Protein AF-A0A351ZBC8-F1 (afdb_monomer_lite)

Foldseek 3Di:
DDDPDDPDDDPDDPVVVVVVVVVVVVVVVVLVVCVVPNVVVCVPPPDDVVCVPVVDDPPPD

pLDDT: mean 86.05, std 14.34, range [50.03, 98.69]

Structure (mmCIF, N/CA/C/O backbone):
data_AF-A0A351ZBC8-F1
#
_entry.id   AF-A0A351ZBC8-F1
#
loop_
_atom_site.group_PDB
_atom_site.id
_atom_site.type_symbol
_atom_site.label_atom_id
_atom_site.label_alt_id
_atom_site.label_comp_id
_atom_site.label_asym_id
_atom_site.label_entity_id
_atom_site.label_seq_id
_atom_site.pdbx_PDB_ins_code
_atom_site.Cartn_x
_atom_site.Cartn_y
_atom_site.Cartn_z
_atom_site.occupancy
_atom_site.B_iso_or_equiv
_atom_site.auth_seq_id
_atom_site.auth_comp_id
_atom_site.auth_asym_id
_atom_site.auth_atom_id
_atom_site.pdbx_PDB_model_num
ATOM 1 N N . MET A 1 1 ? -23.097 -3.245 3.461 1.00 61.19 1 MET A N 1
ATOM 2 C CA . MET A 1 1 ? -24.346 -3.209 4.251 1.00 61.19 1 MET A CA 1
ATOM 3 C C . MET A 1 1 ? -24.522 -1.781 4.734 1.00 61.19 1 MET A C 1
ATOM 5 O O . MET A 1 1 ? -23.593 -1.277 5.346 1.00 61.19 1 MET A O 1
ATOM 9 N N . ILE A 1 2 ? -25.614 -1.105 4.373 1.00 51.69 2 ILE A N 1
ATOM 10 C CA . ILE A 1 2 ? -25.852 0.289 4.780 1.00 51.69 2 ILE A CA 1
ATOM 11 C C . ILE A 1 2 ? -26.701 0.244 6.058 1.00 51.69 2 ILE A C 1
ATOM 13 O O . ILE A 1 2 ? -27.823 -0.262 5.993 1.00 51.69 2 ILE A O 1
ATOM 17 N N . PRO A 1 3 ? -26.191 0.688 7.219 1.00 68.25 3 PRO A N 1
ATOM 18 C CA . PRO A 1 3 ? -26.950 0.623 8.457 1.00 68.25 3 PRO A CA 1
ATOM 19 C C . PRO A 1 3 ? -27.975 1.763 8.528 1.00 68.25 3 PRO A C 1
ATOM 21 O O . PRO A 1 3 ? -27.628 2.927 8.357 1.00 68.25 3 PRO A O 1
ATOM 24 N N . ILE A 1 4 ? -29.237 1.427 8.816 1.00 75.00 4 ILE A N 1
ATOM 25 C CA . ILE A 1 4 ? -30.343 2.393 8.989 1.00 75.00 4 ILE A CA 1
ATOM 26 C C . ILE A 1 4 ? -30.332 3.013 10.403 1.00 75.00 4 ILE A C 1
ATOM 28 O O . ILE A 1 4 ? -30.849 4.107 10.605 1.00 75.00 4 ILE A O 1
ATOM 32 N N . ARG A 1 5 ? -29.708 2.342 11.379 1.00 67.25 5 ARG A N 1
ATOM 33 C CA . ARG A 1 5 ? -29.340 2.859 12.707 1.00 67.25 5 ARG A CA 1
ATOM 34 C C . ARG A 1 5 ? -28.358 1.875 13.332 1.00 67.25 5 ARG A C 1
ATOM 36 O O . ARG A 1 5 ? -28.748 0.756 13.646 1.00 67.25 5 ARG A O 1
ATOM 43 N N . ASP A 1 6 ? -27.106 2.286 13.485 1.00 75.25 6 ASP A N 1
ATOM 44 C CA . ASP A 1 6 ? -26.090 1.503 14.188 1.00 75.25 6 ASP A CA 1
ATOM 45 C C . ASP A 1 6 ? -25.596 2.310 15.392 1.00 75.25 6 ASP A C 1
ATOM 47 O O . ASP A 1 6 ? -24.883 3.301 15.251 1.00 75.25 6 ASP A O 1
ATOM 51 N N . THR A 1 7 ? -26.083 1.941 16.576 1.00 76.38 7 THR A N 1
ATOM 52 C CA . THR A 1 7 ? -25.743 2.562 17.868 1.00 76.38 7 THR A CA 1
ATOM 53 C C . THR A 1 7 ? -25.047 1.575 18.799 1.00 76.38 7 THR A C 1
ATOM 55 O O . THR A 1 7 ? -25.077 1.761 20.012 1.00 76.38 7 THR A O 1
ATOM 58 N N . ILE A 1 8 ? -24.443 0.507 18.272 1.00 75.81 8 ILE A N 1
ATOM 59 C CA . ILE A 1 8 ? -23.686 -0.440 19.094 1.00 75.81 8 ILE A CA 1
ATOM 60 C C . ILE A 1 8 ? -22.251 0.089 19.228 1.00 75.81 8 ILE A C 1
ATOM 62 O O . ILE A 1 8 ? -21.491 0.038 18.259 1.00 75.81 8 ILE A O 1
ATOM 66 N N . PRO A 1 9 ? -21.843 0.613 20.401 1.00 70.69 9 PRO A N 1
ATOM 67 C CA . PRO A 1 9 ? -20.467 1.043 20.591 1.00 70.69 9 PRO A CA 1
ATOM 68 C C . PRO A 1 9 ? -19.537 -0.174 20.532 1.00 70.69 9 PRO A C 1
ATOM 70 O O . PRO A 1 9 ? -19.735 -1.175 21.225 1.00 70.69 9 PRO A O 1
ATOM 73 N N . SER A 1 10 ? -18.503 -0.094 19.694 1.00 75.88 10 SER A N 1
ATOM 74 C CA . SER A 1 10 ? -17.454 -1.111 19.665 1.00 75.88 10 SER A CA 1
ATOM 75 C C . SER A 1 10 ? -16.578 -0.978 20.912 1.00 75.88 10 SER A C 1
ATOM 77 O O . SER A 1 10 ? -15.758 -0.069 21.008 1.00 75.88 10 SER A O 1
ATOM 79 N N . ASN A 1 11 ? -16.729 -1.903 21.862 1.0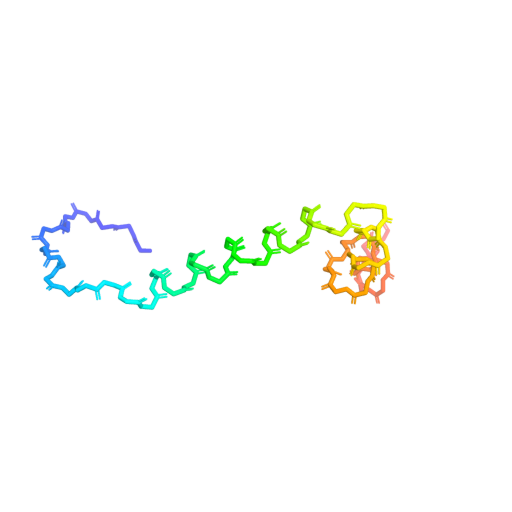0 77.75 11 ASN A N 1
ATOM 80 C CA . ASN A 1 11 ? -15.941 -1.938 23.102 1.00 77.75 11 ASN A CA 1
ATOM 81 C C . ASN A 1 11 ? -14.583 -2.658 22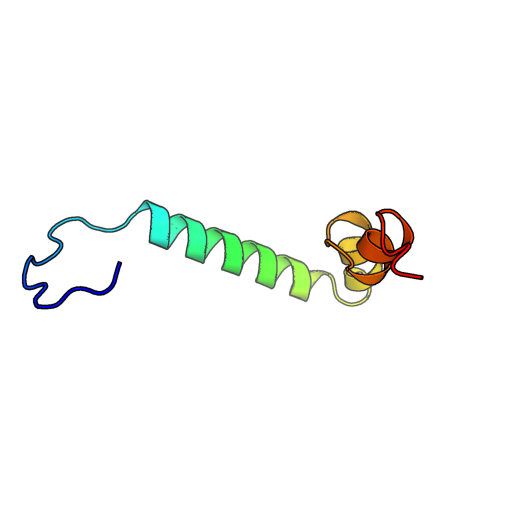.967 1.00 77.75 11 ASN A C 1
ATOM 83 O O . ASN A 1 11 ? -13.868 -2.804 23.957 1.00 77.75 11 ASN A O 1
ATOM 87 N N . ARG A 1 12 ? -14.221 -3.163 21.778 1.00 85.12 12 ARG A N 1
ATOM 88 C CA . ARG A 1 12 ? -12.973 -3.916 21.567 1.00 85.12 12 ARG A CA 1
ATOM 89 C C . ARG A 1 12 ? -11.936 -3.051 20.869 1.00 85.12 12 ARG A C 1
ATOM 91 O O . ARG A 1 12 ? -12.223 -2.458 19.832 1.00 85.12 12 ARG A O 1
ATOM 98 N N . LEU A 1 13 ? -10.713 -3.050 21.397 1.00 89.75 13 LEU A N 1
ATOM 99 C CA . LEU A 1 13 ? -9.576 -2.438 20.716 1.00 89.75 13 LEU A CA 1
ATOM 100 C C . LEU A 1 13 ? -9.303 -3.197 19.405 1.00 89.75 13 LEU A C 1
ATOM 102 O O . LEU A 1 13 ? -9.089 -4.413 19.445 1.00 89.75 13 LEU A O 1
ATOM 106 N N . PRO A 1 14 ? -9.302 -2.524 18.241 1.00 91.94 14 PRO A N 1
ATOM 107 C CA . PRO A 1 14 ? -9.146 -3.179 16.947 1.00 91.94 14 PRO A CA 1
ATOM 108 C C . PRO A 1 14 ? -7.665 -3.465 16.654 1.00 91.94 14 PRO A C 1
ATOM 110 O O . PRO A 1 14 ? -7.073 -2.893 15.742 1.00 91.94 14 PRO A O 1
ATOM 113 N N . VAL A 1 15 ? -7.053 -4.367 17.429 1.00 95.62 15 VAL A N 1
ATOM 114 C CA . VAL A 1 15 ? -5.613 -4.688 17.359 1.00 95.62 15 VAL A CA 1
ATOM 115 C C . VAL A 1 15 ? -5.175 -5.053 15.939 1.00 95.62 15 VAL A C 1
ATOM 117 O O . VAL A 1 15 ? -4.172 -4.535 15.460 1.00 95.62 15 VAL A O 1
ATOM 120 N N . VAL A 1 16 ? -5.955 -5.874 15.228 1.00 95.75 16 VAL A N 1
ATOM 121 C CA . VAL A 1 16 ? -5.653 -6.263 13.838 1.00 95.75 16 VAL A CA 1
ATOM 122 C C . VAL A 1 16 ? -5.598 -5.047 12.914 1.00 95.75 16 VAL A C 1
ATOM 124 O O . VAL A 1 16 ? -4.694 -4.951 12.093 1.00 95.75 16 VAL A O 1
ATOM 127 N N . ASN A 1 17 ? -6.514 -4.089 13.075 1.00 96.06 17 ASN A N 1
ATOM 128 C CA . ASN A 1 17 ? -6.512 -2.871 12.269 1.00 96.06 17 ASN A CA 1
ATOM 129 C C . ASN A 1 17 ? -5.239 -2.051 12.514 1.00 96.06 17 ASN A C 1
ATOM 131 O O . ASN A 1 17 ? -4.598 -1.614 11.565 1.00 96.06 17 ASN A O 1
ATOM 135 N N . TYR A 1 18 ? -4.830 -1.895 13.776 1.00 97.00 18 TYR A N 1
ATOM 136 C CA . TYR A 1 18 ? -3.584 -1.199 14.098 1.00 97.00 18 TYR A CA 1
ATOM 137 C C . TYR A 1 18 ? -2.349 -1.916 13.551 1.00 97.00 18 TYR A C 1
ATOM 139 O O . TYR A 1 18 ? -1.453 -1.255 13.034 1.00 97.00 18 TYR A O 1
ATOM 147 N N . LEU A 1 19 ? -2.314 -3.250 13.600 1.00 98.44 1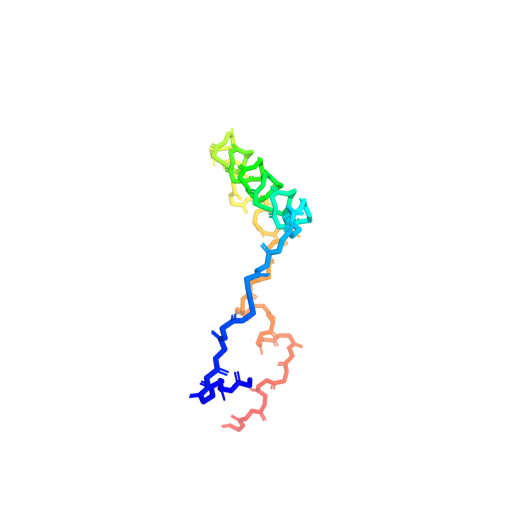9 LEU A N 1
ATOM 148 C CA . LEU A 1 19 ? -1.224 -4.031 13.012 1.00 98.44 19 LEU A CA 1
ATOM 149 C C . LEU A 1 19 ? -1.160 -3.867 11.491 1.00 98.44 19 LEU A C 1
ATOM 151 O O . LEU A 1 19 ? -0.075 -3.680 10.949 1.00 98.44 19 LEU A O 1
ATOM 155 N N . LEU A 1 20 ? -2.307 -3.878 10.806 1.00 98.31 20 LEU A N 1
ATOM 156 C CA . LEU A 1 20 ? -2.367 -3.639 9.364 1.00 98.31 20 LEU A CA 1
ATOM 157 C C . LEU A 1 20 ? -1.872 -2.234 9.009 1.00 98.31 20 LEU A C 1
ATOM 159 O O . LEU A 1 20 ? -1.073 -2.089 8.085 1.00 98.31 20 LEU A O 1
ATOM 163 N N . VAL A 1 21 ? -2.293 -1.208 9.753 1.00 98.31 21 VAL A N 1
ATOM 164 C CA . VAL A 1 21 ? -1.811 0.167 9.556 1.00 98.31 21 VAL A CA 1
ATOM 165 C C . VAL A 1 21 ? -0.298 0.243 9.767 1.00 98.31 21 VAL A C 1
ATOM 167 O O . VAL A 1 21 ? 0.409 0.767 8.910 1.00 98.31 21 VAL A O 1
ATOM 170 N N . ALA A 1 22 ? 0.214 -0.325 10.861 1.00 98.62 22 ALA A N 1
ATOM 171 C CA . ALA A 1 22 ? 1.644 -0.330 11.157 1.00 98.62 22 ALA A CA 1
ATOM 172 C C . ALA A 1 22 ? 2.461 -1.054 10.075 1.00 98.62 22 ALA A C 1
ATOM 174 O O . ALA A 1 22 ? 3.504 -0.553 9.662 1.00 98.62 22 ALA A O 1
ATOM 175 N N . ALA A 1 23 ? 1.973 -2.193 9.575 1.00 98.62 23 ALA A N 1
ATOM 176 C CA . ALA A 1 23 ? 2.628 -2.941 8.507 1.00 98.62 23 ALA A CA 1
ATOM 177 C C . ALA A 1 23 ? 2.699 -2.139 7.198 1.00 98.62 23 ALA A C 1
ATOM 179 O O . ALA A 1 23 ? 3.760 -2.071 6.582 1.00 98.62 23 ALA A O 1
ATOM 180 N N . ASN A 1 24 ? 1.600 -1.486 6.801 1.00 98.19 24 ASN A N 1
ATOM 181 C CA . ASN A 1 24 ? 1.577 -0.644 5.601 1.00 98.19 24 ASN A CA 1
ATOM 182 C C . ASN A 1 24 ? 2.520 0.558 5.735 1.00 98.19 24 ASN A C 1
ATOM 184 O O . ASN A 1 24 ? 3.273 0.847 4.811 1.00 98.19 24 ASN A O 1
ATOM 188 N N . LEU A 1 25 ? 2.533 1.225 6.894 1.00 98.69 25 LEU A N 1
ATOM 189 C CA . LEU A 1 25 ? 3.469 2.323 7.155 1.00 98.69 25 LEU A CA 1
ATOM 190 C C . LEU A 1 25 ? 4.927 1.852 7.117 1.00 98.69 25 LEU A C 1
ATOM 192 O O . LEU A 1 25 ? 5.771 2.523 6.531 1.00 98.69 25 LEU A O 1
ATOM 196 N N . GLY A 1 26 ? 5.224 0.690 7.705 1.00 98.69 26 GLY A N 1
ATOM 197 C CA . GLY A 1 26 ? 6.561 0.100 7.663 1.00 98.69 26 GLY A CA 1
ATOM 198 C C . GLY A 1 26 ? 7.024 -0.187 6.235 1.00 98.69 26 GLY A C 1
ATOM 199 O O . GLY A 1 26 ? 8.143 0.174 5.871 1.00 98.69 26 GLY A O 1
ATOM 200 N N . LEU A 1 27 ? 6.151 -0.772 5.410 1.00 98.06 27 LEU A N 1
ATOM 201 C CA . LEU A 1 27 ? 6.442 -1.024 4.000 1.00 98.06 27 LEU A CA 1
ATOM 202 C C . LEU A 1 27 ? 6.649 0.282 3.219 1.00 98.06 27 LEU A C 1
ATOM 204 O O . LEU A 1 27 ? 7.603 0.387 2.458 1.00 98.06 27 LEU A O 1
ATOM 208 N N . PHE A 1 28 ? 5.825 1.300 3.464 1.00 97.69 28 PHE A N 1
ATOM 209 C CA . PHE A 1 28 ? 5.956 2.605 2.815 1.00 97.69 28 PHE A CA 1
ATOM 210 C C . PHE A 1 28 ? 7.276 3.308 3.165 1.00 97.69 28 PHE A C 1
ATOM 212 O O . PHE A 1 28 ? 7.955 3.846 2.292 1.00 97.69 28 PHE A O 1
ATOM 219 N N . PHE A 1 29 ? 7.698 3.275 4.433 1.00 98.62 29 PHE A N 1
ATOM 220 C CA . PHE A 1 29 ? 9.005 3.820 4.813 1.00 98.62 29 PHE A CA 1
ATOM 221 C C . PHE A 1 29 ? 10.161 3.041 4.191 1.00 98.62 29 PHE A C 1
ATOM 223 O O . PHE A 1 29 ? 11.163 3.644 3.802 1.00 98.62 29 PHE A O 1
ATOM 230 N N . TYR A 1 30 ? 10.016 1.723 4.057 1.00 98.12 30 TYR A N 1
ATOM 231 C CA . TYR A 1 30 ? 10.975 0.915 3.320 1.00 98.12 30 TYR A CA 1
ATOM 232 C C . TYR A 1 30 ? 11.047 1.355 1.851 1.00 98.12 30 TYR A C 1
ATOM 234 O O . TYR A 1 30 ? 12.136 1.673 1.387 1.00 98.12 30 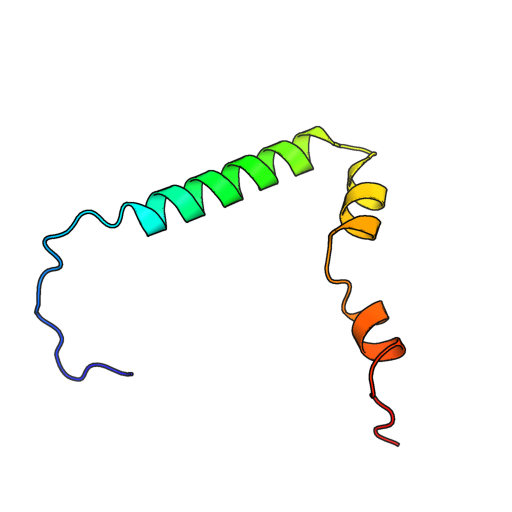TYR A O 1
ATOM 242 N N . GLU A 1 31 ? 9.921 1.496 1.151 1.00 97.69 31 GLU A N 1
ATOM 243 C CA . GLU A 1 31 ? 9.874 1.995 -0.234 1.00 97.69 31 GLU A CA 1
ATOM 244 C C . GLU A 1 31 ? 10.553 3.365 -0.397 1.00 97.69 31 GLU A C 1
ATOM 246 O O . GLU A 1 31 ? 11.344 3.547 -1.322 1.00 97.69 31 GLU A O 1
ATOM 251 N N . ILE A 1 32 ? 10.322 4.309 0.525 1.00 97.94 32 ILE A N 1
ATOM 252 C CA . ILE A 1 32 ? 11.017 5.609 0.523 1.00 97.94 32 ILE A CA 1
ATOM 253 C C . ILE A 1 32 ? 12.532 5.421 0.663 1.00 97.94 32 ILE A C 1
ATOM 255 O O . ILE A 1 32 ? 13.305 6.077 -0.037 1.00 97.94 32 ILE A O 1
ATOM 259 N N . SER A 1 33 ? 12.969 4.519 1.546 1.00 98.06 33 SER A N 1
ATOM 260 C CA . SER A 1 33 ? 14.395 4.262 1.781 1.00 98.06 33 SER A CA 1
ATOM 261 C C . SER A 1 33 ? 15.124 3.667 0.569 1.00 98.06 33 SER A C 1
ATOM 263 O O . SER A 1 33 ? 16.350 3.747 0.504 1.00 98.06 33 SER A O 1
ATOM 265 N N . LEU A 1 34 ? 14.399 3.103 -0.406 1.00 97.50 34 LEU A N 1
ATOM 266 C CA . LEU A 1 34 ? 14.992 2.494 -1.599 1.00 97.50 34 LEU A CA 1
ATOM 267 C C . LEU A 1 34 ? 15.514 3.521 -2.616 1.00 97.50 34 LEU A C 1
ATOM 269 O O . LEU A 1 34 ? 16.430 3.191 -3.375 1.00 97.50 34 LEU A O 1
ATOM 273 N N . GLY A 1 35 ? 14.959 4.737 -2.657 1.00 95.75 35 GLY A N 1
ATOM 274 C CA . GLY A 1 35 ? 15.363 5.782 -3.605 1.00 95.75 35 GLY A CA 1
ATOM 275 C C . GLY A 1 35 ? 15.348 5.297 -5.061 1.00 95.75 35 GLY A C 1
ATOM 276 O O . GLY A 1 35 ? 14.322 4.847 -5.568 1.00 95.75 35 GLY A O 1
ATOM 277 N N . GLU A 1 36 ? 16.502 5.336 -5.731 1.00 96.25 36 GLU A N 1
ATOM 278 C CA . GLU A 1 36 ? 16.671 4.868 -7.119 1.00 96.25 36 GLU A CA 1
ATOM 279 C C . GLU A 1 36 ? 16.410 3.362 -7.312 1.00 96.25 36 GLU A C 1
ATOM 281 O O . GLU A 1 36 ? 16.194 2.916 -8.437 1.00 96.25 36 GLU A O 1
ATOM 286 N N . ASN A 1 37 ? 16.381 2.570 -6.234 1.00 97.19 37 ASN A N 1
ATOM 287 C CA . ASN A 1 37 ? 16.039 1.144 -6.279 1.00 97.19 37 ASN A CA 1
ATOM 288 C C . ASN A 1 37 ? 14.528 0.881 -6.184 1.00 97.19 37 ASN A C 1
ATOM 290 O O . ASN A 1 37 ? 14.101 -0.273 -6.254 1.00 97.19 37 ASN A O 1
ATOM 294 N N . LEU A 1 38 ? 13.699 1.918 -6.036 1.00 97.25 38 LEU A N 1
ATOM 295 C CA . LEU A 1 38 ? 12.250 1.754 -5.983 1.00 97.25 38 LEU A CA 1
ATOM 296 C C . LEU A 1 38 ? 11.672 1.184 -7.295 1.00 97.25 38 LEU A C 1
ATOM 298 O O . LEU A 1 38 ? 10.892 0.235 -7.211 1.00 97.25 38 LEU A O 1
ATOM 302 N N . PRO A 1 39 ? 12.062 1.654 -8.501 1.00 96.00 39 PRO A N 1
ATOM 303 C CA . PRO A 1 39 ? 11.579 1.071 -9.750 1.00 96.00 39 PRO A CA 1
ATOM 304 C C . PRO A 1 39 ? 11.809 -0.447 -9.862 1.00 96.00 39 PRO A C 1
ATOM 306 O O . PRO A 1 39 ? 10.817 -1.151 -10.032 1.00 96.00 39 PRO A O 1
ATOM 309 N N . PRO A 1 40 ? 13.030 -1.007 -9.696 1.00 96.25 40 PRO A N 1
ATOM 310 C CA . PRO A 1 40 ? 13.224 -2.459 -9.774 1.00 96.25 40 PRO A CA 1
ATOM 311 C C . PRO A 1 40 ? 12.505 -3.238 -8.656 1.00 96.25 40 PRO A C 1
ATOM 313 O O . PRO A 1 40 ? 12.175 -4.410 -8.841 1.00 96.25 40 PRO A O 1
ATOM 316 N N . PHE A 1 41 ? 12.230 -2.615 -7.507 1.00 96.25 41 PHE A N 1
ATOM 317 C CA . PHE A 1 41 ? 11.414 -3.217 -6.451 1.00 96.25 41 PHE A CA 1
ATOM 318 C C . PHE A 1 41 ? 9.936 -3.318 -6.852 1.00 96.25 41 PHE A C 1
ATOM 320 O O . PHE A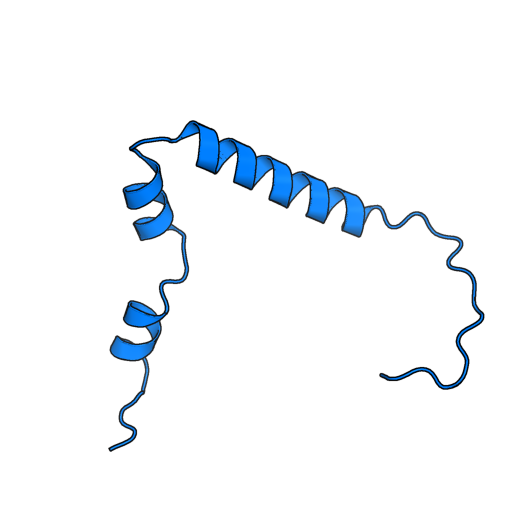 1 41 ? 9.352 -4.403 -6.780 1.00 96.25 41 PHE A O 1
ATOM 327 N N . LEU A 1 42 ? 9.342 -2.224 -7.334 1.00 94.81 42 LEU A N 1
ATOM 328 C CA . LEU A 1 42 ? 7.955 -2.204 -7.811 1.00 94.81 42 LEU A CA 1
ATOM 329 C C . LEU A 1 42 ? 7.763 -3.144 -9.002 1.00 94.81 42 LEU A C 1
ATOM 331 O O . LEU A 1 42 ? 6.802 -3.900 -9.055 1.00 94.81 42 LEU A O 1
ATOM 335 N N . GLU A 1 43 ? 8.727 -3.170 -9.911 1.00 94.00 43 GLU A N 1
ATOM 336 C CA . GLU A 1 43 ? 8.790 -4.096 -11.040 1.00 94.00 43 GLU A CA 1
ATOM 337 C C . GLU A 1 43 ? 8.661 -5.573 -10.638 1.00 94.00 43 GLU A C 1
ATOM 339 O O . GLU A 1 43 ? 8.075 -6.372 -11.375 1.00 94.00 43 GLU A O 1
ATOM 344 N N . ARG A 1 44 ? 9.181 -5.933 -9.458 1.00 94.06 44 ARG A N 1
ATOM 345 C CA . ARG A 1 44 ? 9.178 -7.303 -8.937 1.00 94.06 44 ARG A CA 1
ATOM 346 C C . ARG A 1 44 ? 7.944 -7.640 -8.102 1.00 94.06 44 ARG A C 1
ATOM 348 O O . ARG A 1 44 ? 7.486 -8.779 -8.162 1.00 94.06 44 ARG A O 1
ATOM 355 N N . TYR A 1 45 ? 7.456 -6.703 -7.292 1.00 94.62 45 TYR A N 1
ATOM 356 C CA . TYR A 1 45 ? 6.443 -6.989 -6.266 1.00 94.62 45 TYR A CA 1
ATOM 357 C C . TYR A 1 45 ? 5.093 -6.303 -6.496 1.00 94.62 45 TYR A C 1
ATOM 359 O O . TYR A 1 45 ? 4.095 -6.740 -5.924 1.00 94.62 45 TYR A O 1
ATOM 367 N N . ALA A 1 46 ? 5.028 -5.253 -7.317 1.00 93.06 46 ALA A N 1
ATOM 368 C CA . ALA A 1 46 ? 3.783 -4.544 -7.573 1.00 93.06 46 ALA A CA 1
ATOM 369 C C . ALA A 1 46 ? 2.927 -5.263 -8.621 1.00 93.06 46 ALA A C 1
ATOM 371 O O . ALA A 1 46 ? 3.413 -5.854 -9.589 1.00 93.06 46 ALA A O 1
ATOM 372 N N . VAL A 1 47 ? 1.611 -5.139 -8.468 1.00 92.81 47 VAL A N 1
ATOM 373 C CA . VAL A 1 47 ? 0.659 -5.525 -9.510 1.00 92.81 47 VAL A CA 1
ATOM 374 C C . VAL A 1 47 ? 0.581 -4.384 -10.519 1.00 92.81 47 VAL A C 1
ATOM 376 O O . VAL A 1 47 ? -0.080 -3.378 -10.276 1.00 92.81 47 VAL A O 1
ATOM 379 N N . ILE A 1 48 ? 1.268 -4.533 -11.652 1.00 90.94 48 ILE A N 1
ATOM 380 C CA . ILE A 1 48 ? 1.268 -3.545 -12.738 1.00 90.94 48 ILE A CA 1
ATOM 381 C C . ILE A 1 48 ? 0.071 -3.831 -13.664 1.00 90.94 48 ILE A C 1
ATOM 383 O O . ILE A 1 48 ? 0.087 -4.854 -14.359 1.00 90.94 48 ILE A O 1
ATOM 387 N N . PRO A 1 49 ? -0.955 -2.953 -13.727 1.00 85.69 49 PRO A N 1
ATOM 388 C CA . PRO A 1 49 ? -2.182 -3.217 -14.485 1.00 85.69 49 PRO A CA 1
ATOM 389 C C . PRO A 1 49 ? -1.919 -3.496 -15.960 1.00 85.69 49 PRO A C 1
ATOM 391 O O . PRO A 1 49 ? -2.490 -4.412 -16.530 1.00 85.69 49 PRO A O 1
ATOM 394 N N . ASP A 1 50 ? -0.993 -2.762 -16.565 1.00 87.62 50 ASP A N 1
ATOM 395 C CA . ASP A 1 50 ? -0.616 -2.943 -17.962 1.00 87.62 50 ASP A CA 1
ATOM 396 C C . ASP A 1 50 ? -0.134 -4.375 -18.278 1.00 87.62 50 ASP A C 1
ATOM 398 O O . ASP A 1 50 ? -0.492 -4.947 -19.306 1.00 87.62 50 ASP A O 1
ATOM 402 N N . ARG A 1 51 ? 0.605 -5.005 -17.356 1.00 84.81 51 ARG A N 1
ATOM 403 C CA . ARG A 1 51 ? 1.053 -6.402 -17.497 1.00 84.81 51 ARG A CA 1
ATOM 404 C C . ARG A 1 51 ? -0.077 -7.384 -17.285 1.00 84.81 51 ARG A C 1
ATOM 406 O O . ARG A 1 51 ? -0.169 -8.377 -18.001 1.00 84.81 51 ARG A O 1
ATOM 413 N N . LEU A 1 52 ? -0.934 -7.095 -16.312 1.00 83.44 52 LEU A N 1
ATOM 414 C CA . LEU A 1 52 ? -2.093 -7.919 -16.013 1.00 83.44 52 LEU A CA 1
ATOM 415 C C . LEU A 1 52 ? -3.074 -7.940 -17.192 1.00 83.44 52 LEU A C 1
ATOM 417 O O . LEU A 1 52 ? -3.529 -9.006 -17.588 1.00 83.44 52 LEU A O 1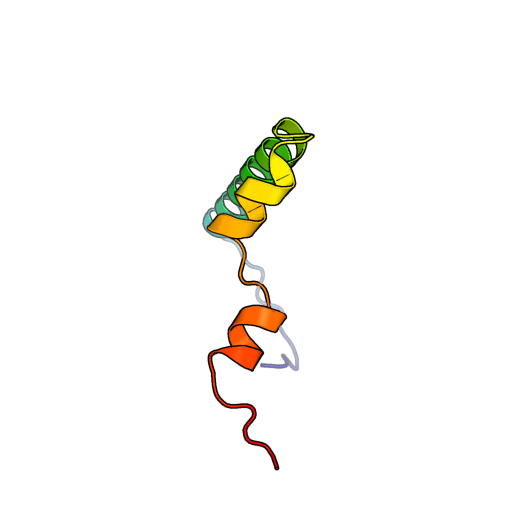
ATOM 421 N N . LEU A 1 53 ? -3.347 -6.778 -17.783 1.00 86.62 53 LEU A N 1
ATOM 422 C CA . LEU A 1 53 ? -4.307 -6.607 -18.873 1.00 86.62 53 LEU A CA 1
ATOM 423 C C . LEU A 1 53 ? -3.776 -7.141 -20.209 1.00 86.62 53 LEU A C 1
ATOM 425 O O . LEU A 1 53 ? -4.543 -7.701 -20.990 1.00 86.62 53 LEU A O 1
ATOM 429 N N . ARG A 1 54 ? -2.466 -7.021 -20.472 1.00 78.25 54 ARG A N 1
ATOM 430 C CA . ARG A 1 54 ? -1.841 -7.647 -21.650 1.00 78.25 54 ARG A CA 1
ATOM 431 C C . ARG A 1 54 ? -1.701 -9.165 -21.506 1.00 78.25 54 ARG A C 1
ATOM 433 O O . ARG A 1 54 ? -1.835 -9.874 -22.498 1.00 78.25 54 ARG A O 1
ATOM 440 N N . GLY A 1 55 ? -1.418 -9.664 -20.300 1.00 67.06 55 GLY A N 1
ATOM 441 C CA . GLY A 1 55 ? -1.244 -11.096 -20.024 1.00 67.06 55 GLY A CA 1
ATOM 442 C C . GLY A 1 55 ? -2.553 -11.865 -19.815 1.00 67.06 55 GLY A C 1
ATOM 443 O O . GLY A 1 55 ? -2.595 -13.072 -20.038 1.00 67.06 55 GLY A O 1
ATOM 444 N N . GLY A 1 56 ? -3.626 -11.178 -19.416 1.00 64.88 56 GLY A N 1
ATOM 445 C CA . GLY A 1 56 ? -4.940 -11.750 -19.155 1.00 64.88 56 GLY A CA 1
ATOM 446 C C . GLY A 1 56 ? -6.045 -10.989 -19.883 1.00 64.88 56 GLY A C 1
ATOM 447 O O . GLY A 1 56 ? -6.535 -9.979 -19.400 1.00 64.88 56 GLY A O 1
ATOM 448 N N . ALA A 1 57 ? -6.492 -11.529 -21.014 1.00 57.56 57 ALA A N 1
ATOM 449 C CA . ALA A 1 57 ? -7.886 -11.437 -21.446 1.00 57.56 57 ALA A CA 1
ATOM 450 C C . ALA A 1 57 ? -8.552 -10.038 -21.489 1.00 57.56 57 ALA A C 1
ATOM 452 O O . ALA A 1 57 ? -9.684 -9.885 -21.038 1.00 57.56 57 ALA A O 1
ATOM 453 N N . LEU A 1 58 ? -7.951 -9.061 -22.173 1.00 60.25 58 LEU A N 1
ATOM 454 C CA . LEU A 1 58 ? -8.740 -8.099 -22.958 1.00 60.25 58 LEU A CA 1
ATOM 455 C C . LEU A 1 58 ? -8.554 -8.347 -24.459 1.00 60.25 58 LEU A C 1
ATOM 457 O O . LEU A 1 58 ? -8.217 -7.465 -25.235 1.00 60.25 58 LEU A O 1
ATOM 461 N N . SER A 1 59 ? -8.897 -9.573 -24.866 1.00 56.34 59 SER A N 1
ATOM 462 C CA . SER A 1 59 ? -9.564 -9.829 -26.148 1.00 56.34 59 SER A CA 1
ATOM 463 C C . SER A 1 59 ? -11.028 -9.368 -26.035 1.00 56.34 59 SER A C 1
ATOM 465 O O . SER A 1 59 ? -11.966 -10.145 -26.219 1.00 56.34 59 SER A O 1
ATOM 467 N N . VAL A 1 60 ? -11.253 -8.104 -25.681 1.00 59.47 60 VAL A N 1
ATOM 468 C CA . VAL A 1 60 ? -12.530 -7.450 -25.974 1.00 59.47 60 VAL A CA 1
ATOM 469 C C . VAL A 1 60 ? -12.290 -6.727 -27.289 1.00 59.47 60 VAL A C 1
ATOM 471 O O . VAL A 1 60 ? -11.883 -5.578 -27.279 1.00 59.47 60 VAL A O 1
ATOM 474 N N . ARG A 1 61 ? -12.428 -7.519 -28.361 1.00 50.03 61 ARG A N 1
ATOM 475 C CA . ARG A 1 61 ? -12.489 -7.182 -29.794 1.00 50.03 61 ARG A CA 1
ATOM 476 C C . ARG A 1 61 ? -11.824 -5.887 -30.257 1.00 50.03 61 ARG A C 1
ATOM 478 O O . ARG A 1 61 ? -12.388 -4.808 -29.988 1.00 50.03 61 ARG A O 1
#

Radius of gyration: 19.55 Å; chains: 1; bounding box: 47×18×53 Å

Secondary structure (DSSP, 8-state):
---S-------S--HHHHHHHHHHHHHHHHHHHHGGGHHHHHHHHS--HHHHHHHTT----

Sequence (61 aa):
MIPIRDTIPSNRLPVVNYLLVAANLGLFFYEISLGENLPPFLERYAVIPDRLLRGGALSVR